Protein AF-A0A6L5HJD6-F1 (afdb_monomer)

pLDDT: mean 77.61, std 20.45, range [30.3, 96.62]

Nearest PDB structures (foldseek):
  5ueb-assembly1_A  TM=7.648E-01  e=1.649E-01  Neisseria gonorrhoeae NCCP11945
  5t7v-assembly1_S3  TM=3.499E-01  e=3.059E+00  Staphylococcus aureus
  6xyw-assembly1_Bk  TM=3.381E-01  e=6.862E+00  Arabidopsis thaliana

Structure (mmCIF, N/CA/C/O backbone):
data_AF-A0A6L5HJD6-F1
#
_entry.id   AF-A0A6L5HJD6-F1
#
loop_
_atom_site.group_PDB
_atom_site.id
_atom_site.type_symbol
_atom_site.label_atom_id
_atom_site.label_alt_id
_atom_site.label_comp_id
_atom_site.label_asym_id
_atom_site.label_entity_id
_atom_site.label_seq_id
_atom_site.pdbx_PDB_ins_code
_atom_site.Cartn_x
_atom_sit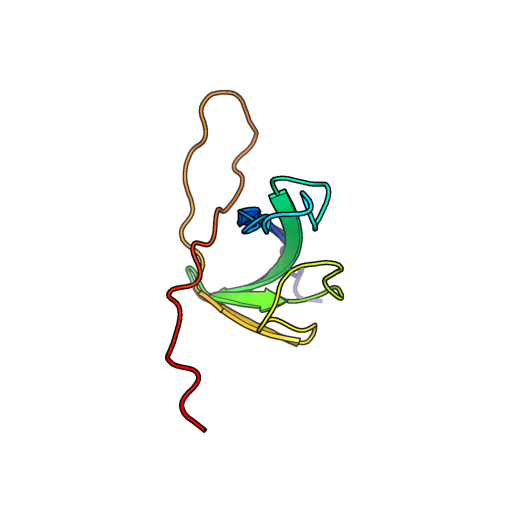e.Cartn_y
_atom_site.Cartn_z
_atom_site.occupancy
_atom_site.B_iso_or_equiv
_atom_site.auth_seq_id
_atom_site.auth_comp_id
_atom_site.auth_asym_id
_atom_site.auth_atom_id
_atom_site.pdbx_PDB_model_num
ATOM 1 N N . MET A 1 1 ? -21.342 10.933 13.748 1.00 42.53 1 MET A N 1
ATOM 2 C CA . MET A 1 1 ? -20.351 10.637 12.694 1.00 42.53 1 MET A CA 1
ATOM 3 C C . MET A 1 1 ? -19.094 10.149 13.392 1.00 42.53 1 MET A C 1
ATOM 5 O O . MET A 1 1 ? -18.489 10.925 14.117 1.00 42.53 1 MET A O 1
ATOM 9 N N . THR A 1 2 ? -18.765 8.864 13.307 1.00 55.97 2 THR A N 1
ATOM 10 C CA . THR A 1 2 ? -17.503 8.351 13.862 1.00 55.97 2 THR A CA 1
ATOM 11 C C . THR A 1 2 ? -16.358 8.854 12.991 1.00 55.97 2 THR A C 1
ATOM 13 O O . THR A 1 2 ? -16.329 8.547 11.801 1.00 55.97 2 THR A O 1
ATOM 16 N N . SER A 1 3 ? -15.454 9.651 13.562 1.00 69.31 3 SER A N 1
ATOM 17 C CA . SER A 1 3 ? -14.233 10.086 12.878 1.00 69.31 3 SER A CA 1
ATOM 18 C C . SER A 1 3 ? -13.395 8.852 12.539 1.00 69.31 3 SER A C 1
ATOM 20 O O . SER A 1 3 ? -12.992 8.114 13.438 1.00 69.31 3 SER A O 1
ATOM 22 N N . GLN A 1 4 ? -13.197 8.579 11.249 1.00 74.50 4 GLN A N 1
ATOM 23 C CA . GLN A 1 4 ? -12.316 7.507 10.795 1.00 74.50 4 GLN A CA 1
ATOM 24 C C . GLN A 1 4 ? -10.882 8.039 10.775 1.00 74.50 4 GLN A C 1
ATOM 26 O O . GLN A 1 4 ? -10.596 9.038 10.118 1.00 74.50 4 GLN A O 1
ATOM 31 N N . SER A 1 5 ? -9.979 7.389 11.512 1.00 84.44 5 SER A N 1
ATOM 32 C CA . SER A 1 5 ? -8.561 7.750 11.494 1.00 84.44 5 SER A CA 1
ATOM 33 C C . SER A 1 5 ? -7.907 7.156 10.250 1.00 84.44 5 SER A C 1
ATOM 35 O O . SER A 1 5 ? -7.780 5.935 10.134 1.00 84.44 5 SER A O 1
ATOM 37 N N . LEU A 1 6 ? -7.504 8.032 9.327 1.00 89.62 6 LEU A N 1
ATOM 38 C CA . LEU A 1 6 ? -6.633 7.670 8.215 1.00 89.62 6 LEU A CA 1
ATOM 39 C C . LEU A 1 6 ? -5.197 7.533 8.718 1.00 89.62 6 LEU A C 1
ATOM 41 O O . LEU A 1 6 ? -4.682 8.394 9.436 1.00 89.62 6 LEU A O 1
ATOM 45 N N . LYS A 1 7 ? -4.551 6.442 8.322 1.00 90.75 7 LYS A N 1
ATOM 46 C CA . LYS A 1 7 ? -3.154 6.143 8.624 1.00 90.75 7 LYS A CA 1
ATOM 47 C C . LYS A 1 7 ? -2.404 5.904 7.328 1.00 90.75 7 LYS A C 1
ATOM 49 O O . LYS A 1 7 ? -2.925 5.268 6.414 1.00 90.75 7 LYS A O 1
ATOM 54 N N . LYS A 1 8 ? -1.185 6.432 7.256 1.00 91.00 8 LYS A N 1
ATOM 55 C CA . LYS A 1 8 ? -0.297 6.212 6.120 1.00 91.00 8 LYS A CA 1
ATOM 56 C C . LYS A 1 8 ? 0.419 4.878 6.295 1.00 91.00 8 LYS A C 1
ATOM 58 O O . LYS A 1 8 ? 1.013 4.610 7.342 1.00 91.00 8 LYS A O 1
ATOM 63 N N . ILE A 1 9 ? 0.330 4.063 5.259 1.00 90.62 9 ILE A N 1
ATOM 64 C CA . ILE A 1 9 ? 0.860 2.711 5.197 1.00 90.62 9 ILE A CA 1
ATOM 65 C C . ILE A 1 9 ? 1.877 2.674 4.067 1.00 90.62 9 ILE A C 1
ATOM 67 O O . ILE A 1 9 ? 1.509 2.885 2.918 1.00 90.62 9 ILE A O 1
ATOM 71 N N . THR A 1 10 ? 3.141 2.423 4.380 1.00 90.38 10 THR A N 1
ATOM 72 C CA . THR A 1 10 ? 4.243 2.428 3.418 1.00 90.38 10 THR A CA 1
ATOM 73 C C . THR A 1 10 ? 4.677 1.005 3.100 1.00 90.38 10 THR A C 1
ATOM 75 O O . THR A 1 10 ? 4.990 0.219 3.995 1.00 90.38 10 THR A O 1
ATOM 78 N N . PHE A 1 11 ? 4.727 0.700 1.812 1.00 88.25 11 PHE A N 1
ATOM 79 C CA . PHE A 1 11 ? 5.192 -0.555 1.249 1.00 88.25 11 PHE A CA 1
ATOM 80 C C . PHE A 1 11 ? 6.570 -0.331 0.647 1.00 88.25 11 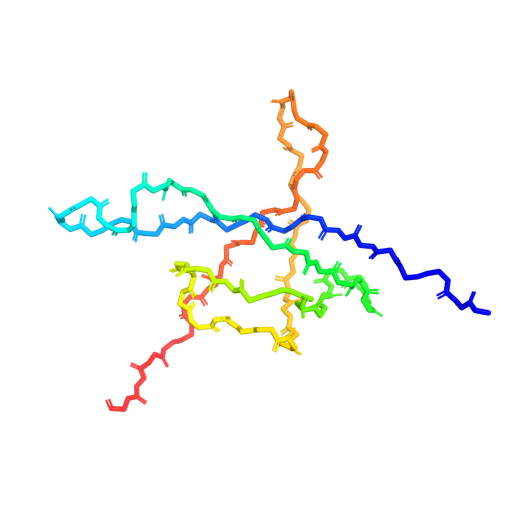PHE A C 1
ATOM 82 O O . PHE A 1 11 ? 6.784 0.649 -0.068 1.00 88.25 11 PHE A O 1
ATOM 89 N N . LYS A 1 12 ? 7.497 -1.244 0.931 1.00 88.00 12 LYS A N 1
ATOM 90 C CA . LYS A 1 12 ? 8.738 -1.344 0.168 1.00 88.00 12 LYS A CA 1
ATOM 91 C C . LYS A 1 12 ? 8.432 -2.075 -1.134 1.00 88.00 12 LYS A C 1
ATOM 93 O O . LYS A 1 12 ? 7.818 -3.141 -1.102 1.00 88.00 12 LYS A O 1
ATOM 98 N N . LEU A 1 13 ? 8.836 -1.493 -2.253 1.00 87.88 13 LEU A N 1
ATOM 99 C CA . LEU A 1 13 ? 8.622 -2.067 -3.572 1.00 87.88 13 LEU A CA 1
ATOM 100 C C . LEU A 1 13 ? 9.811 -2.955 -3.945 1.00 87.88 13 LEU A C 1
ATOM 102 O O . LEU A 1 13 ? 10.954 -2.671 -3.586 1.00 87.88 13 LEU A O 1
ATOM 106 N N . ASN A 1 14 ? 9.525 -4.048 -4.649 1.00 85.38 14 ASN A N 1
ATOM 107 C CA . ASN A 1 14 ? 10.555 -4.876 -5.263 1.00 85.38 14 ASN A CA 1
ATOM 108 C C . ASN A 1 14 ? 10.773 -4.351 -6.678 1.00 85.38 14 ASN A C 1
ATOM 110 O O . ASN A 1 14 ? 9.884 -4.491 -7.515 1.00 85.38 14 ASN A O 1
ATOM 114 N N . GLN A 1 15 ? 11.924 -3.726 -6.907 1.00 87.12 15 GLN A N 1
ATOM 115 C CA . GLN A 1 15 ? 12.339 -3.307 -8.240 1.00 87.12 15 GLN A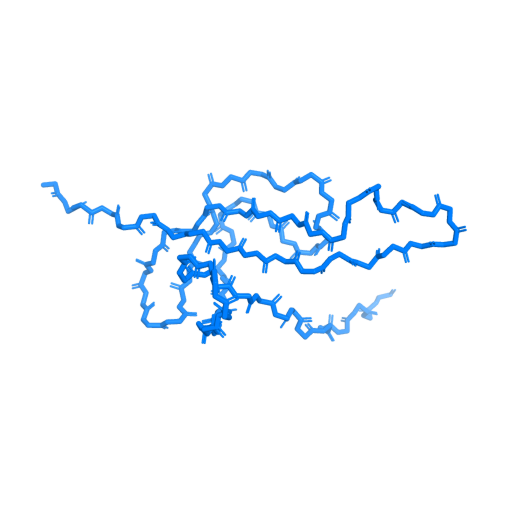 CA 1
ATOM 116 C C . GLN A 1 15 ? 12.898 -4.517 -8.995 1.00 87.12 15 GLN A C 1
ATOM 118 O O . GLN A 1 15 ? 13.600 -5.346 -8.405 1.00 87.12 15 GLN A O 1
ATOM 123 N N . ASP A 1 16 ? 12.541 -4.649 -10.267 1.00 84.69 16 ASP A N 1
ATOM 124 C CA . ASP A 1 16 ? 13.041 -5.707 -11.144 1.00 84.69 16 ASP A CA 1
ATOM 125 C C . ASP A 1 16 ? 14.357 -5.315 -11.849 1.00 84.69 16 ASP A C 1
ATOM 127 O O . ASP A 1 16 ? 15.014 -4.340 -1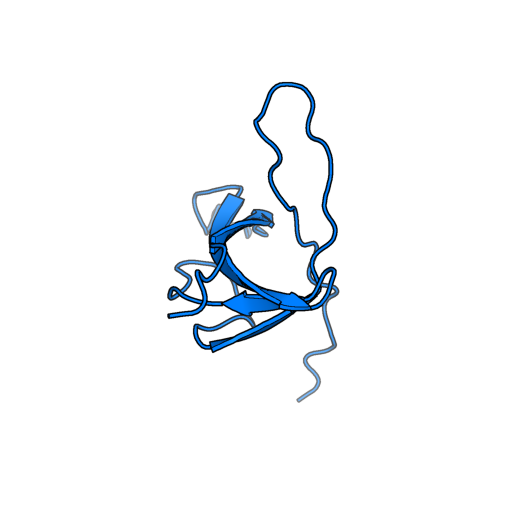1.488 1.00 84.69 16 ASP A O 1
ATOM 131 N N . MET A 1 17 ? 14.786 -6.115 -12.835 1.00 82.44 17 MET A N 1
ATOM 132 C CA . MET A 1 17 ? 16.042 -5.894 -13.570 1.00 82.44 17 MET A CA 1
ATOM 133 C C . MET A 1 17 ? 16.041 -4.627 -14.440 1.00 82.44 17 MET A C 1
ATOM 135 O O . MET A 1 17 ? 17.103 -4.249 -14.932 1.00 82.44 17 MET A O 1
ATOM 139 N N . GLU A 1 18 ? 14.884 -3.995 -14.649 1.00 85.94 18 GLU A N 1
ATOM 140 C CA . GLU A 1 18 ? 14.732 -2.763 -15.432 1.00 85.94 18 GLU A CA 1
ATOM 141 C C . GLU A 1 18 ? 14.420 -1.548 -14.539 1.00 85.94 18 GLU A C 1
ATOM 143 O O . GLU A 1 18 ? 13.922 -0.531 -15.022 1.00 85.94 18 GLU A O 1
ATOM 148 N N . ASP A 1 19 ? 14.709 -1.644 -13.234 1.00 84.44 19 ASP A N 1
ATOM 149 C CA . ASP A 1 19 ? 14.429 -0.612 -12.227 1.00 84.44 19 ASP A CA 1
ATOM 150 C C . ASP A 1 19 ? 12.940 -0.214 -12.155 1.00 84.44 19 ASP A C 1
ATOM 152 O O . ASP A 1 19 ? 12.597 0.881 -11.692 1.00 84.44 19 ASP A O 1
ATOM 156 N N . TYR A 1 20 ? 12.028 -1.097 -12.584 1.00 84.56 20 TYR A N 1
ATOM 157 C CA . TYR A 1 20 ? 10.592 -0.890 -12.443 1.00 84.56 20 TYR A CA 1
ATOM 158 C C . TYR A 1 20 ? 10.075 -1.558 -11.159 1.00 84.56 20 TYR A C 1
ATOM 160 O O . TYR A 1 20 ? 10.380 -2.725 -10.907 1.00 84.56 20 TYR A O 1
ATOM 168 N N . PRO A 1 21 ? 9.262 -0.867 -10.336 1.00 90.25 21 PRO A N 1
ATOM 169 C CA . PRO A 1 21 ? 8.859 0.539 -10.440 1.00 90.25 21 PRO A CA 1
ATOM 170 C C . PRO A 1 21 ? 10.005 1.509 -10.089 1.00 90.25 21 PRO A C 1
ATOM 172 O O . PRO A 1 21 ? 10.884 1.155 -9.308 1.00 90.25 21 PRO A O 1
ATOM 175 N N . PRO A 1 22 ? 9.978 2.770 -10.565 1.00 90.44 22 PRO A N 1
ATOM 176 C CA . PRO A 1 22 ? 11.085 3.720 -10.376 1.00 90.44 22 PRO A CA 1
ATOM 177 C C . PRO A 1 22 ? 11.211 4.261 -8.938 1.00 90.44 22 PRO A C 1
ATOM 179 O O . PRO A 1 22 ? 11.980 5.186 -8.683 1.00 90.44 22 PRO A O 1
ATOM 182 N N . LEU A 1 23 ? 10.406 3.751 -8.004 1.00 90.69 23 LEU A N 1
ATOM 183 C CA . LEU A 1 23 ? 10.353 4.182 -6.613 1.00 90.69 23 LEU A CA 1
ATOM 184 C C . LEU A 1 23 ? 10.656 2.993 -5.704 1.00 90.69 23 LEU A C 1
ATOM 186 O O . LEU A 1 23 ? 10.133 1.902 -5.902 1.00 90.69 23 LEU A O 1
ATOM 190 N N . GLU A 1 24 ? 11.426 3.234 -4.646 1.00 89.44 24 GLU A N 1
ATOM 191 C CA . GLU A 1 24 ? 11.715 2.216 -3.625 1.00 89.44 24 GLU A CA 1
ATOM 192 C C . GLU A 1 24 ? 10.525 1.965 -2.685 1.00 89.44 24 GLU A C 1
ATOM 194 O O . GLU A 1 24 ? 10.418 0.909 -2.056 1.00 89.44 24 GLU A O 1
ATOM 199 N N . PHE A 1 25 ? 9.626 2.946 -2.564 1.00 90.38 25 PHE A N 1
ATOM 200 C CA . PHE A 1 25 ? 8.487 2.900 -1.659 1.00 90.38 25 PHE A CA 1
ATOM 201 C C . PHE A 1 25 ? 7.238 3.496 -2.297 1.00 90.38 25 PHE A C 1
ATOM 203 O O . PHE A 1 25 ? 7.293 4.513 -2.988 1.00 90.38 25 PHE A O 1
ATOM 210 N N . GLU A 1 26 ? 6.093 2.920 -1.957 1.00 92.19 26 GLU A N 1
ATOM 211 C CA . GLU A 1 26 ? 4.782 3.514 -2.197 1.00 92.19 26 GLU A CA 1
ATOM 212 C C . GLU A 1 26 ? 4.006 3.570 -0.884 1.00 92.19 26 GLU A C 1
ATOM 214 O O . GLU A 1 26 ? 4.111 2.676 -0.045 1.00 92.19 26 GLU A O 1
ATOM 219 N N . SER A 1 27 ? 3.216 4.626 -0.689 1.00 93.31 27 SER A N 1
ATOM 220 C CA . SER A 1 27 ? 2.346 4.740 0.476 1.00 93.31 27 SER A CA 1
ATOM 221 C C . SER A 1 27 ? 0.877 4.795 0.090 1.00 93.31 27 SER A C 1
ATOM 223 O O . SER A 1 27 ? 0.486 5.567 -0.784 1.00 93.31 27 SER A O 1
ATOM 225 N N . LEU A 1 28 ? 0.057 4.055 0.830 1.00 94.19 28 LEU A N 1
ATOM 226 C CA . LEU A 1 28 ? -1.398 4.079 0.756 1.00 94.19 28 LEU A CA 1
ATOM 227 C C . LEU A 1 28 ? -1.999 4.666 2.035 1.00 94.19 28 LEU A C 1
ATOM 229 O O . LEU A 1 28 ? -1.378 4.688 3.101 1.00 94.19 28 LEU A O 1
ATOM 233 N N . TRP A 1 29 ? -3.237 5.121 1.926 1.00 94.88 29 TRP A N 1
ATOM 234 C CA . TRP A 1 29 ? -4.090 5.460 3.050 1.00 94.88 29 TRP A CA 1
ATOM 235 C C . TRP A 1 29 ? -4.876 4.229 3.487 1.00 94.88 29 TRP A C 1
ATOM 237 O O . TRP A 1 29 ? -5.496 3.544 2.672 1.00 94.88 29 TRP A O 1
ATOM 247 N N . GLY A 1 30 ? -4.868 3.966 4.788 1.00 93.31 30 GLY A N 1
ATOM 248 C CA . GLY A 1 30 ? -5.671 2.928 5.411 1.00 93.31 30 GLY A CA 1
ATOM 249 C C . GLY A 1 30 ? -6.571 3.501 6.494 1.00 93.31 30 GLY A C 1
ATOM 250 O O . GLY A 1 30 ? -6.138 4.311 7.314 1.00 93.31 30 GLY A O 1
ATOM 251 N N . ILE A 1 31 ? -7.816 3.045 6.528 1.00 94.00 31 ILE A N 1
ATOM 252 C CA . ILE A 1 31 ? -8.739 3.300 7.632 1.00 94.00 31 ILE A CA 1
ATOM 253 C C . ILE A 1 31 ? -8.521 2.205 8.673 1.00 94.00 31 ILE A C 1
ATOM 255 O O . ILE A 1 31 ? -8.720 1.022 8.381 1.00 94.00 31 ILE A O 1
ATOM 259 N N . GLN A 1 32 ? -8.116 2.577 9.887 1.00 91.19 32 GLN A N 1
ATOM 260 C CA . GLN A 1 32 ? -7.932 1.599 10.958 1.00 91.19 32 GLN A CA 1
ATOM 261 C C . GLN A 1 32 ? -9.288 1.057 11.427 1.00 91.19 32 GLN A C 1
ATOM 263 O O . GLN A 1 32 ? -10.131 1.814 11.909 1.00 91.19 32 GLN A O 1
ATOM 268 N N . ILE A 1 33 ? -9.488 -0.258 11.307 1.00 92.38 33 ILE A N 1
ATOM 269 C CA . ILE A 1 33 ? -1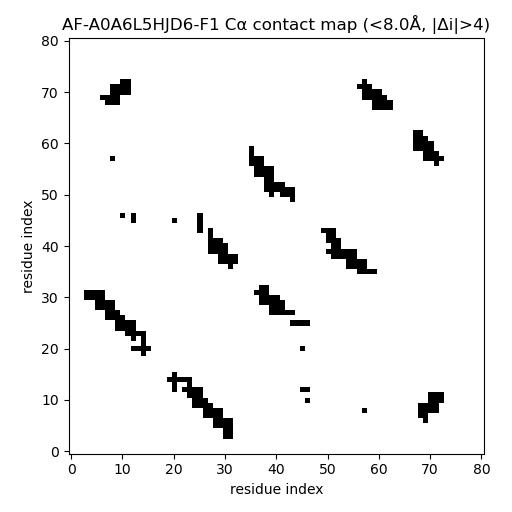0.734 -0.928 11.725 1.00 92.38 33 ILE A CA 1
ATOM 270 C C . ILE A 1 33 ? -10.572 -1.717 13.028 1.00 92.38 33 ILE A C 1
ATOM 272 O O . ILE A 1 33 ? -11.542 -1.885 13.765 1.00 92.38 33 ILE A O 1
ATOM 276 N N . LYS A 1 34 ? -9.353 -2.200 13.312 1.00 90.50 34 LYS A N 1
ATOM 277 C CA . LYS A 1 34 ? -8.934 -2.898 14.542 1.00 90.50 34 LYS A CA 1
ATOM 278 C C . LYS A 1 34 ? -7.432 -2.642 14.772 1.00 90.50 34 LYS A C 1
ATOM 280 O O . LYS A 1 34 ? -6.766 -2.145 13.858 1.00 90.50 34 LYS A O 1
ATOM 285 N N . PRO A 1 35 ? -6.858 -2.967 15.947 1.00 88.12 35 PRO A N 1
ATOM 286 C CA . PRO A 1 35 ? -5.409 -2.915 16.138 1.00 88.12 35 PRO A CA 1
ATOM 287 C C . PRO A 1 35 ? -4.677 -3.647 15.009 1.00 88.12 35 PRO A C 1
ATOM 289 O O . PRO A 1 35 ? -5.074 -4.748 14.626 1.00 88.12 35 PRO A O 1
ATOM 292 N N . HIS A 1 36 ? -3.659 -2.999 14.439 1.00 86.81 36 HIS A N 1
ATOM 293 C CA . HIS A 1 36 ? -2.858 -3.521 13.328 1.00 86.81 36 HIS A CA 1
ATOM 294 C C . HIS A 1 36 ? -3.637 -3.910 12.063 1.00 86.81 36 HIS A C 1
ATOM 296 O O . HIS A 1 36 ? -3.062 -4.536 11.185 1.00 86.81 36 HIS A O 1
ATOM 302 N N . THR A 1 37 ? -4.920 -3.559 11.941 1.00 90.81 37 THR A N 1
ATOM 303 C CA . THR A 1 37 ? -5.774 -3.980 10.825 1.00 90.81 37 THR A CA 1
ATOM 304 C C . THR A 1 37 ? -6.375 -2.765 10.136 1.00 90.81 37 THR A C 1
ATOM 306 O O . THR A 1 37 ? -7.073 -1.961 10.770 1.00 90.81 37 THR A O 1
ATOM 309 N N . TYR A 1 38 ? -6.151 -2.658 8.831 1.00 92.44 38 TYR A N 1
ATOM 310 C CA . TYR A 1 38 ? -6.493 -1.472 8.055 1.00 92.44 38 TYR A CA 1
ATOM 311 C C . TYR A 1 38 ? -7.235 -1.860 6.784 1.00 92.44 38 TYR A C 1
ATOM 313 O O . TYR A 1 38 ? -6.864 -2.825 6.121 1.00 92.44 38 TYR A O 1
ATOM 321 N N . LYS A 1 39 ? -8.268 -1.090 6.439 1.00 94.69 39 LYS A N 1
ATOM 322 C CA . LYS A 1 39 ? -8.910 -1.158 5.126 1.00 94.69 39 LYS A CA 1
ATOM 323 C C . LYS A 1 39 ? -8.263 -0.134 4.198 1.00 94.69 39 LYS A C 1
ATOM 325 O O . LYS A 1 39 ? -8.244 1.047 4.541 1.00 94.69 39 LYS A O 1
ATOM 330 N N . VAL A 1 40 ? -7.770 -0.566 3.044 1.00 95.19 40 VAL A N 1
ATOM 331 C CA . VAL A 1 40 ? -7.123 0.308 2.051 1.00 95.19 40 VAL A CA 1
ATOM 332 C C . VAL A 1 40 ? -8.147 1.265 1.429 1.00 95.19 40 VAL A C 1
ATOM 334 O O . VAL A 1 40 ? -9.209 0.826 0.980 1.00 95.19 40 VAL A O 1
ATOM 337 N N . ASP A 1 41 ? -7.837 2.563 1.379 1.00 96.19 41 ASP A N 1
ATOM 338 C CA . ASP A 1 41 ? -8.776 3.617 0.959 1.00 96.19 41 ASP A CA 1
ATOM 339 C C . ASP A 1 41 ? -8.436 4.274 -0.397 1.00 96.19 41 ASP A C 1
ATOM 341 O O . ASP A 1 41 ? -9.260 4.975 -0.996 1.00 96.19 41 ASP A O 1
ATOM 345 N N . ASN A 1 42 ? -7.265 3.984 -0.969 1.00 95.38 42 ASN A N 1
ATOM 346 C CA . ASN A 1 42 ? -6.883 4.430 -2.313 1.00 95.38 42 ASN A CA 1
ATOM 347 C C . ASN A 1 42 ? -6.286 3.302 -3.164 1.00 95.38 42 ASN A C 1
ATOM 349 O O . ASN A 1 42 ? -5.904 2.252 -2.661 1.00 95.38 42 ASN A O 1
ATOM 353 N N . ILE A 1 43 ? -6.275 3.517 -4.479 1.00 96.62 43 ILE A N 1
ATOM 354 C CA . ILE A 1 43 ? -5.781 2.547 -5.461 1.00 96.62 4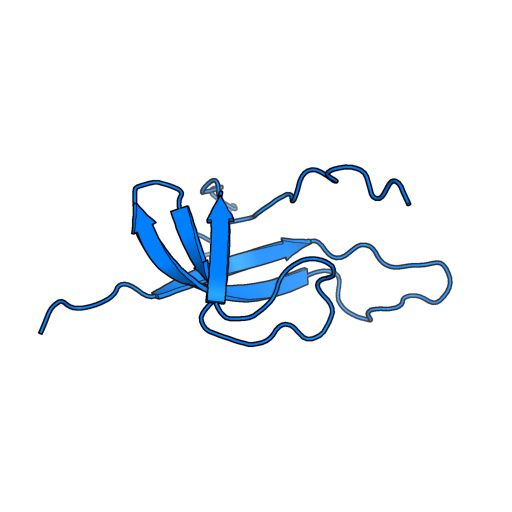3 ILE A CA 1
ATOM 355 C C . ILE A 1 43 ? -4.244 2.634 -5.500 1.00 96.62 43 ILE A C 1
ATOM 357 O O . ILE A 1 43 ? -3.740 3.758 -5.597 1.00 96.62 43 ILE A O 1
ATOM 361 N N . PRO A 1 44 ? -3.516 1.505 -5.403 1.00 94.50 44 PRO A N 1
ATOM 362 C CA . PRO A 1 44 ? -2.068 1.482 -5.581 1.00 94.50 44 PRO A CA 1
ATOM 363 C C . PRO A 1 44 ? -1.661 1.643 -7.045 1.00 94.50 44 PRO A C 1
ATOM 365 O O . PRO A 1 44 ? -2.384 1.236 -7.953 1.00 94.50 44 PRO A O 1
ATOM 368 N N . TYR A 1 45 ? -0.480 2.211 -7.255 1.00 94.38 45 TYR A N 1
ATOM 369 C CA . TYR A 1 45 ? 0.150 2.362 -8.561 1.00 94.38 45 TYR A CA 1
ATOM 370 C C . TYR A 1 45 ? 1.060 1.183 -8.902 1.00 94.38 45 TYR A C 1
ATOM 372 O O . TYR A 1 45 ? 1.024 0.712 -10.037 1.00 94.38 45 TYR A O 1
ATOM 380 N N . TYR A 1 46 ? 1.867 0.714 -7.944 1.00 92.38 46 TYR A N 1
ATOM 381 C CA . TYR A 1 46 ? 2.931 -0.266 -8.192 1.00 92.38 46 TYR A CA 1
ATOM 382 C C . TYR A 1 46 ? 2.877 -1.491 -7.274 1.00 92.38 46 TYR A C 1
ATOM 384 O O . TYR A 1 46 ? 3.519 -2.503 -7.553 1.00 92.38 46 TYR A O 1
ATOM 392 N N . ILE A 1 47 ? 2.137 -1.419 -6.166 1.00 91.00 4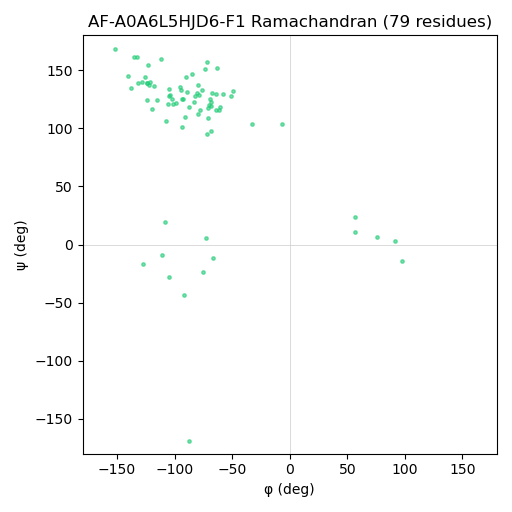7 ILE A N 1
ATOM 393 C CA . ILE A 1 47 ? 1.984 -2.548 -5.243 1.00 91.00 47 ILE A CA 1
ATOM 394 C C . ILE A 1 47 ? 1.168 -3.665 -5.907 1.00 91.00 47 ILE A C 1
ATOM 396 O O . ILE A 1 47 ? 0.008 -3.477 -6.270 1.00 91.00 47 ILE A O 1
ATOM 400 N N . TYR A 1 48 ? 1.755 -4.857 -5.988 1.00 86.81 48 TYR A N 1
ATOM 401 C CA . TYR A 1 48 ? 1.063 -6.073 -6.409 1.00 86.81 48 TYR A CA 1
ATOM 402 C C . TYR A 1 48 ? 0.333 -6.743 -5.241 1.00 86.81 48 TYR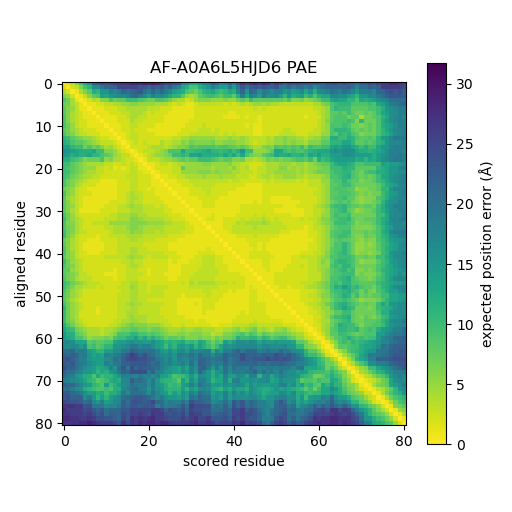 A C 1
ATOM 404 O O . TYR A 1 48 ? 0.810 -6.742 -4.108 1.00 86.81 48 TYR A O 1
ATOM 412 N N . GLY A 1 49 ? -0.813 -7.366 -5.532 1.00 87.38 49 GLY A N 1
ATOM 413 C CA . GLY A 1 49 ? -1.560 -8.177 -4.562 1.00 87.38 49 GLY A CA 1
ATOM 414 C C . GLY A 1 49 ? -2.346 -7.387 -3.510 1.00 87.38 49 GLY A C 1
ATOM 415 O O . GLY A 1 49 ? -2.912 -7.997 -2.610 1.00 87.38 49 GLY A O 1
ATOM 416 N N . VAL A 1 50 ? -2.406 -6.057 -3.625 1.00 92.00 50 VAL A N 1
ATOM 417 C CA . VAL A 1 50 ? -3.228 -5.184 -2.776 1.00 92.00 50 VAL A CA 1
ATOM 418 C C . VAL A 1 50 ? -4.075 -4.284 -3.666 1.00 92.00 50 VAL A C 1
ATOM 420 O O . VAL A 1 50 ? -3.611 -3.783 -4.684 1.00 92.00 50 VAL A O 1
ATOM 423 N N . SER A 1 51 ? -5.327 -4.072 -3.289 1.00 94.00 51 SER A N 1
ATOM 424 C CA . SER A 1 51 ? -6.295 -3.227 -3.981 1.00 94.00 51 SER A CA 1
ATOM 425 C C . SER A 1 51 ? -7.065 -2.348 -3.001 1.00 94.00 51 SER A C 1
ATOM 427 O O . SER A 1 51 ? -7.142 -2.607 -1.797 1.00 94.00 51 SER A O 1
ATOM 429 N N . LYS A 1 52 ? -7.683 -1.279 -3.518 1.00 95.81 52 LYS A N 1
ATOM 430 C CA . LYS A 1 52 ? -8.599 -0.462 -2.717 1.00 95.81 52 LYS A CA 1
ATOM 431 C C . LYS A 1 52 ? -9.730 -1.338 -2.173 1.00 95.81 52 LYS A C 1
ATOM 433 O O . LYS A 1 52 ? -10.430 -1.998 -2.933 1.00 95.81 52 LYS A O 1
ATOM 438 N N . GLY A 1 53 ? -9.967 -1.249 -0.869 1.00 95.00 53 GLY A N 1
ATOM 439 C CA . GLY A 1 53 ? -10.993 -2.016 -0.172 1.00 95.00 53 GLY A CA 1
ATOM 440 C C . GLY A 1 53 ? -10.479 -3.275 0.521 1.00 95.00 53 GLY A C 1
ATOM 441 O O . GLY A 1 53 ? -11.194 -3.765 1.400 1.00 95.00 53 GLY A O 1
ATOM 442 N N . ASP A 1 54 ? -9.263 -3.729 0.207 1.00 95.56 54 ASP A N 1
ATOM 443 C CA . ASP A 1 54 ? -8.639 -4.866 0.882 1.00 95.56 54 ASP A CA 1
ATOM 444 C C . ASP A 1 54 ? -8.398 -4.573 2.361 1.00 95.56 54 ASP A C 1
ATOM 446 O O . ASP A 1 54 ? -8.218 -3.423 2.780 1.00 95.56 54 ASP A O 1
ATOM 450 N N . ILE A 1 55 ? -8.394 -5.641 3.158 1.00 94.44 55 ILE A N 1
ATOM 451 C CA . ILE A 1 55 ? -8.070 -5.597 4.580 1.00 94.44 55 ILE A CA 1
ATOM 452 C C . ILE A 1 55 ? -6.680 -6.186 4.763 1.00 94.44 55 ILE A C 1
ATOM 454 O O . ILE A 1 55 ? -6.453 -7.350 4.445 1.00 94.44 55 ILE A O 1
ATOM 458 N N . ILE A 1 56 ? -5.776 -5.390 5.322 1.00 91.44 56 ILE A N 1
ATOM 459 C CA . ILE A 1 56 ? -4.377 -5.768 5.514 1.00 91.44 56 ILE A CA 1
ATOM 460 C C . ILE A 1 56 ? -3.968 -5.661 6.978 1.00 91.44 56 ILE A C 1
ATOM 462 O O . ILE A 1 56 ? -4.526 -4.870 7.750 1.00 91.44 56 ILE A O 1
ATOM 466 N N . LEU A 1 57 ? -2.960 -6.450 7.342 1.00 90.81 57 LEU A N 1
ATOM 467 C CA . LEU A 1 57 ? -2.284 -6.354 8.627 1.00 90.81 57 LEU A CA 1
ATOM 468 C C . LEU A 1 57 ? -1.031 -5.489 8.507 1.00 90.81 57 LEU A C 1
ATOM 470 O O . LEU A 1 57 ? -0.250 -5.652 7.575 1.00 90.81 57 LEU A O 1
ATOM 474 N N . ALA A 1 58 ? -0.831 -4.595 9.471 1.00 85.56 58 ALA A N 1
ATOM 475 C CA . ALA A 1 58 ? 0.281 -3.661 9.484 1.00 85.56 58 ALA A CA 1
ATOM 476 C C . ALA A 1 58 ? 0.890 -3.519 10.874 1.00 85.56 58 ALA A C 1
ATOM 478 O O . ALA A 1 58 ? 0.179 -3.331 11.865 1.00 85.56 58 ALA A O 1
ATOM 479 N N . ILE A 1 59 ? 2.218 -3.556 10.939 1.00 82.50 59 ILE A N 1
ATOM 480 C CA . ILE A 1 59 ? 2.956 -3.345 12.180 1.00 82.50 59 ILE A CA 1
ATOM 481 C C . ILE A 1 59 ? 3.541 -1.937 12.141 1.00 82.50 59 ILE A C 1
ATOM 483 O O . ILE A 1 59 ? 4.197 -1.540 11.179 1.00 82.50 59 ILE A O 1
ATOM 487 N N . GLU A 1 60 ? 3.300 -1.169 13.198 1.00 76.25 60 GLU A N 1
ATOM 488 C CA . GLU A 1 60 ? 3.923 0.139 13.346 1.00 76.25 60 GLU A CA 1
ATOM 489 C C . GLU A 1 60 ? 5.417 -0.055 13.610 1.00 76.25 60 GLU A C 1
ATOM 491 O O . GLU A 1 60 ? 5.817 -0.770 14.532 1.00 76.25 60 GLU A O 1
ATOM 496 N N . ARG A 1 61 ? 6.256 0.578 12.788 1.00 71.50 61 ARG A N 1
ATOM 497 C CA . ARG A 1 61 ? 7.696 0.655 13.025 1.00 71.50 61 A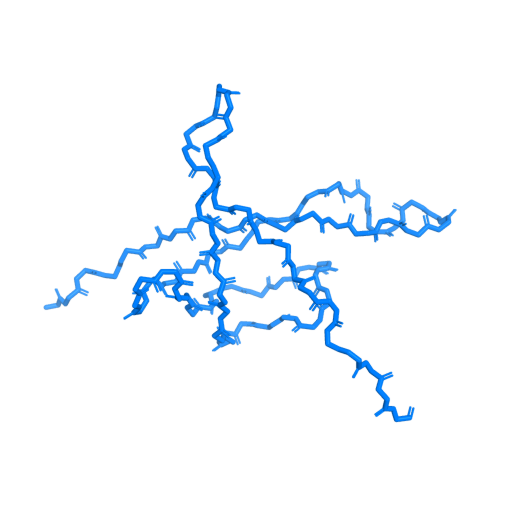RG A CA 1
ATOM 498 C C . ARG A 1 61 ? 8.063 2.112 13.251 1.00 71.50 61 ARG A C 1
ATOM 500 O O . ARG A 1 61 ? 7.788 2.961 12.412 1.00 71.50 61 ARG A O 1
ATOM 507 N N . ALA A 1 62 ? 8.704 2.398 14.380 1.00 60.59 62 ALA A N 1
ATOM 508 C CA . ALA A 1 62 ? 9.326 3.696 14.587 1.00 60.59 62 ALA A CA 1
ATOM 509 C C . ALA A 1 62 ? 10.517 3.818 13.626 1.00 60.59 62 ALA A C 1
ATOM 511 O O . ALA A 1 62 ? 11.447 3.013 13.682 1.00 60.59 62 ALA A O 1
ATOM 512 N N . VAL A 1 63 ? 10.479 4.808 12.737 1.00 56.91 63 VAL A N 1
ATOM 513 C CA . VAL A 1 63 ? 11.612 5.157 11.875 1.00 56.91 63 VAL A CA 1
ATOM 514 C C . VAL A 1 63 ? 12.269 6.394 12.480 1.00 56.91 63 VAL A C 1
ATOM 516 O O . VAL A 1 63 ? 11.591 7.388 12.737 1.00 56.91 63 VAL A O 1
ATOM 519 N N . ALA A 1 64 ? 13.573 6.340 12.755 1.00 46.22 64 ALA A N 1
ATOM 520 C CA . ALA A 1 64 ? 14.290 7.476 13.328 1.00 46.22 64 ALA A CA 1
ATOM 521 C C . ALA A 1 64 ? 14.216 8.686 12.376 1.00 46.22 64 ALA A C 1
ATOM 523 O O . ALA A 1 64 ? 14.688 8.611 11.245 1.00 46.22 64 ALA A O 1
ATOM 524 N N . GLY A 1 65 ? 13.614 9.790 12.833 1.00 53.16 65 GLY A N 1
ATOM 525 C CA . GLY A 1 65 ? 13.557 11.060 12.096 1.00 53.16 65 GLY A CA 1
ATOM 526 C C . GLY A 1 65 ? 12.339 11.282 11.188 1.00 53.16 65 GLY A C 1
ATOM 527 O O . GLY A 1 65 ? 12.276 12.327 10.548 1.00 53.16 65 GLY A O 1
ATOM 528 N N . ALA A 1 66 ? 11.362 10.370 11.147 1.00 47.22 66 ALA A N 1
ATOM 529 C CA . ALA A 1 66 ? 10.092 10.581 10.443 1.00 47.22 66 ALA A CA 1
ATOM 530 C C . ALA A 1 66 ? 8.903 10.390 11.395 1.00 47.22 66 ALA A C 1
ATOM 532 O O . ALA A 1 66 ? 8.898 9.465 12.208 1.00 47.22 66 ALA A O 1
ATOM 533 N N . GLU A 1 67 ? 7.886 11.251 11.287 1.00 45.81 67 GLU A N 1
ATOM 534 C CA . GLU A 1 67 ? 6.586 11.035 11.932 1.00 45.81 67 GLU A CA 1
ATOM 535 C C . GLU A 1 67 ? 6.086 9.622 11.577 1.00 45.81 67 GLU A C 1
ATOM 537 O O . GLU A 1 67 ? 6.126 9.238 10.410 1.00 45.81 67 GLU A O 1
ATOM 542 N N . CYS A 1 68 ? 5.711 8.829 12.590 1.00 42.25 68 CYS A N 1
ATOM 543 C CA . CYS A 1 68 ? 5.438 7.387 12.515 1.00 42.25 68 CYS A CA 1
ATOM 544 C C . CYS A 1 68 ? 4.847 6.910 11.175 1.00 42.25 68 CYS A C 1
ATOM 546 O O . CYS A 1 68 ? 3.647 7.039 10.930 1.00 42.25 68 CYS A O 1
ATOM 548 N N . ASN A 1 69 ? 5.677 6.275 10.345 1.00 52.28 69 ASN A N 1
ATOM 549 C CA . ASN A 1 69 ? 5.229 5.583 9.143 1.00 52.28 69 ASN A CA 1
ATOM 550 C C . ASN A 1 69 ? 4.998 4.105 9.478 1.00 52.28 69 ASN A C 1
ATOM 552 O O . ASN A 1 69 ? 5.894 3.422 9.973 1.00 52.28 69 ASN A O 1
ATOM 556 N N . THR A 1 70 ? 3.801 3.589 9.202 1.00 55.97 70 THR A N 1
ATOM 557 C CA . THR A 1 70 ? 3.525 2.153 9.350 1.00 55.97 70 THR A CA 1
ATOM 558 C C . THR A 1 70 ? 4.125 1.438 8.146 1.00 55.97 70 THR A C 1
ATOM 560 O O . THR A 1 70 ? 3.703 1.705 7.025 1.00 55.97 70 THR A O 1
ATOM 563 N N . VAL A 1 71 ? 5.117 0.569 8.348 1.00 54.69 71 VAL A N 1
ATOM 564 C CA . VAL A 1 71 ? 5.743 -0.194 7.257 1.00 54.69 71 VAL A CA 1
ATOM 565 C C . VAL A 1 71 ? 5.135 -1.588 7.224 1.00 54.69 71 VAL A C 1
ATOM 567 O O . VAL A 1 71 ? 5.217 -2.316 8.214 1.00 54.69 71 VAL A O 1
ATOM 570 N N . ILE A 1 72 ? 4.538 -1.968 6.096 1.00 53.91 72 ILE A N 1
ATOM 571 C CA . ILE A 1 72 ? 4.039 -3.330 5.888 1.00 53.91 72 ILE A CA 1
ATOM 572 C C . ILE A 1 72 ? 5.029 -4.083 5.022 1.00 53.91 72 ILE A C 1
ATOM 574 O O . ILE A 1 72 ? 5.295 -3.709 3.882 1.00 53.91 72 ILE A O 1
ATOM 578 N N . GLU A 1 73 ? 5.545 -5.172 5.573 1.00 50.28 73 GLU A N 1
ATOM 579 C CA . GLU A 1 73 ? 6.184 -6.224 4.802 1.00 50.28 73 GLU A CA 1
ATOM 580 C C . GLU A 1 73 ? 5.094 -7.256 4.510 1.00 50.28 73 GLU A C 1
ATOM 582 O O . GLU A 1 73 ? 4.675 -8.000 5.401 1.00 50.28 73 GLU A O 1
ATOM 587 N N . LEU A 1 74 ? 4.553 -7.229 3.290 1.00 47.69 74 LEU A N 1
ATOM 588 C CA . LEU A 1 74 ? 3.633 -8.269 2.844 1.00 47.69 74 LEU A CA 1
ATOM 589 C C . LEU A 1 74 ? 4.438 -9.566 2.806 1.00 47.69 74 LEU A C 1
ATOM 591 O O . LEU A 1 74 ? 5.405 -9.677 2.051 1.00 47.69 74 LEU A O 1
ATOM 595 N N . LYS A 1 75 ? 4.075 -10.538 3.646 1.00 38.12 75 LYS A N 1
ATOM 596 C CA . LYS A 1 75 ? 4.603 -11.887 3.464 1.00 38.12 75 LYS A CA 1
ATOM 597 C C . LYS A 1 75 ? 4.062 -12.380 2.120 1.00 38.12 75 LYS A C 1
ATOM 599 O O . LYS A 1 75 ? 2.866 -12.246 1.884 1.00 38.12 75 LYS A O 1
ATOM 604 N N . PRO A 1 76 ? 4.909 -12.899 1.222 1.00 37.38 76 PRO A N 1
ATOM 605 C CA . PRO A 1 76 ? 4.421 -13.456 -0.024 1.00 37.38 76 PRO A CA 1
ATOM 606 C C . PRO A 1 76 ? 3.648 -14.737 0.304 1.00 37.38 76 PRO A C 1
ATOM 608 O O . PRO A 1 76 ? 4.237 -15.800 0.497 1.00 37.38 76 PRO A O 1
ATOM 611 N N . GLU A 1 77 ? 2.324 -14.653 0.398 1.00 42.75 77 GLU A N 1
ATOM 612 C CA . GLU A 1 77 ? 1.481 -15.838 0.291 1.00 42.75 77 GLU A CA 1
ATOM 613 C C . GLU A 1 77 ? 1.514 -16.319 -1.168 1.00 42.75 77 GLU A C 1
ATOM 615 O O . GLU A 1 77 ? 1.015 -15.663 -2.079 1.00 42.75 77 GLU A O 1
ATOM 620 N N . HIS A 1 78 ? 2.184 -17.457 -1.362 1.00 37.31 78 HIS A N 1
ATOM 621 C CA . HIS A 1 78 ? 2.158 -18.369 -2.506 1.00 37.31 78 HIS A CA 1
ATOM 622 C C . HIS A 1 78 ? 1.117 -18.060 -3.602 1.00 37.31 78 HIS A C 1
ATOM 624 O O . HIS A 1 78 ? -0.042 -18.459 -3.502 1.00 37.31 78 HIS A O 1
ATOM 630 N N . HIS A 1 79 ? 1.570 -17.493 -4.725 1.00 30.39 79 HIS A N 1
ATOM 631 C CA . HIS A 1 79 ? 0.923 -17.752 -6.011 1.00 30.39 79 HIS A CA 1
ATOM 632 C C . HIS A 1 79 ? 1.268 -19.187 -6.426 1.00 30.39 79 HIS A C 1
ATOM 634 O O . HIS A 1 79 ? 2.335 -19.453 -6.977 1.00 30.39 79 HIS A O 1
ATOM 640 N N . ALA A 1 80 ? 0.378 -20.121 -6.103 1.00 30.30 80 ALA A N 1
ATOM 641 C CA . ALA A 1 80 ? 0.276 -21.392 -6.798 1.00 30.30 80 ALA A CA 1
ATOM 642 C C . ALA A 1 80 ? -1.002 -21.353 -7.640 1.00 30.30 80 ALA A C 1
ATOM 644 O O . ALA A 1 80 ? -2.104 -21.423 -7.096 1.00 30.30 80 ALA A O 1
ATOM 645 N N . ALA A 1 81 ? -0.827 -21.220 -8.951 1.00 30.58 81 ALA A N 1
ATOM 646 C CA . ALA A 1 81 ? -1.725 -21.728 -9.980 1.00 30.58 81 ALA A CA 1
ATOM 647 C C . ALA A 1 81 ? -0.897 -21.959 -11.247 1.00 30.58 81 ALA A C 1
ATOM 649 O O . ALA A 1 81 ? -0.166 -21.020 -11.635 1.00 30.58 81 ALA A O 1
#

Secondary structure (DSSP, 8-state):
-----EEEEEEE----TT--SS-SEEEEEEEEEETTEEEE-S--SS-SS--TT-EEE-EE-PPTTSS--EEE---------

Solvent-accessible surface area (backbone atoms only — not comparable to full-atom values): 5171 Å² total; per-residue (Å²): 132,84,85,77,56,73,40,61,37,35,34,73,51,79,57,51,99,80,51,46,55,90,51,66,60,51,72,44,43,20,38,63,78,48,90,51,28,28,33,30,72,46,76,65,92,78,64,78,98,60,50,55,67,41,77,46,75,46,50,82,42,90,48,94,94,51,82,76,49,26,48,36,80,80,75,85,77,76,90,81,130

Sequence (81 aa):
MTSQSLKKITFKLNQDMEDYPPLEFESLWGIQIKPHTYKVDNIPYYIYGVSKGDIILAIERAVAGAECNTVIELKPEHHAA

Foldseek 3Di:
DPDFDKAKEKEQADQDPVCPPVDRIDIFIFGDPDVQKTQTQDADDHDPPDGHGDIDGWDWDDDPPDDTHTYDDPDPDDPDD

Mean predicted aligned error: 8.44 Å

Radius of gyration: 13.58 Å; Cα contacts (8 Å, |Δi|>4): 145; chains: 1; bounding box: 36×33×32 Å